Protein AF-A0A1Q7KIW8-F1 (afdb_monomer)

Solvent-accessible surface area (backbone atoms only — not comparable to full-atom values): 6322 Å² total; per-residue (Å²): 139,83,83,81,79,79,77,75,76,75,77,83,70,82,46,74,65,55,51,50,54,49,49,54,61,68,65,44,68,89,82,62,85,68,54,78,78,30,57,44,77,70,86,73,93,43,70,44,83,41,92,24,38,18,58,51,26,31,53,76,40,74,44,52,69,70,57,32,55,75,63,59,43,50,70,25,84,86,46,82,64,66,50,69,72,48,24,52,52,48,42,53,49,53,56,56,71,69,51,87,127

Foldseek 3Di:
DDDDDPPPPPPPDQDPVNVVVVVVVVPPDVPQLDADFDWDDPPPPDIDTDQFAEPVLCVLLVHDPVNCVVSVGRYDPPDDDHDVVSSVSSNVSVVVVPDDD

Radius of gyration: 22.15 Å; Cα contacts (8 Å, |Δi|>4): 98; chains: 1; bounding box: 38×64×47 Å

Nearest PDB structures (foldseek):
  8i9z-assembly1_LL  TM=5.610E-01  e=1.244E-04  Thermochaetoides thermophila DSM 1495
  7nfx-assembly1_L  TM=4.721E-01  e=8.933E-05  Oryctolagus cuniculus
  8b2l-assembly1_D3  TM=4.681E-01  e=3.838E-04  Nicotiana tabacum
  6m62-assembly1_L  TM=5.537E-01  e=2.801E-03  Saccharomyces cerevisiae S288C
  8tpu-assembly1_AL  TM=4.721E-01  e=2.011E-03  Plasmodium falciparum 3D7

Structure (mmCIF, N/CA/C/O backbone):
data_AF-A0A1Q7KIW8-F1
#
_entry.id   AF-A0A1Q7KIW8-F1
#
loop_
_atom_site.group_PDB
_atom_site.id
_atom_site.type_symbol
_atom_site.label_atom_id
_atom_site.label_alt_id
_atom_site.label_comp_id
_atom_site.label_asym_id
_atom_site.label_entity_id
_atom_site.label_seq_id
_atom_site.pdbx_PDB_ins_code
_atom_site.Cartn_x
_atom_site.Cartn_y
_atom_site.Cartn_z
_atom_site.occupancy
_atom_site.B_iso_or_equiv
_atom_site.auth_seq_id
_atom_site.auth_comp_id
_atom_site.auth_asym_id
_atom_site.auth_atom_id
_atom_site.pdbx_PDB_model_num
ATOM 1 N N . MET A 1 1 ? 24.608 54.690 14.637 1.00 37.88 1 MET A N 1
ATOM 2 C CA . MET A 1 1 ? 24.814 53.766 15.773 1.00 37.88 1 MET A CA 1
ATOM 3 C C . MET A 1 1 ? 23.701 52.726 15.744 1.00 37.88 1 MET A C 1
ATOM 5 O O . MET A 1 1 ? 22.552 53.089 15.951 1.00 37.88 1 MET A O 1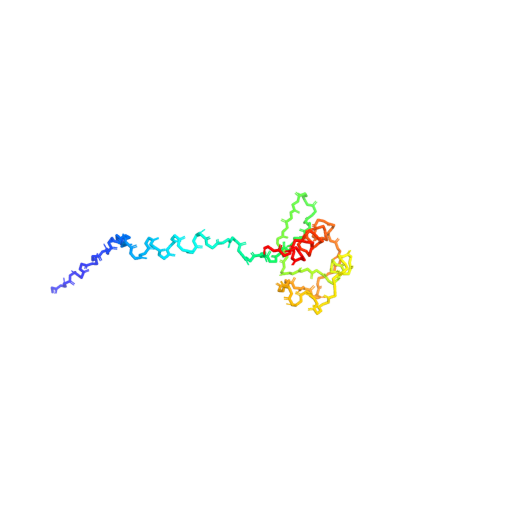
ATOM 9 N N . GLY A 1 2 ? 24.009 51.485 15.355 1.00 38.66 2 GLY A N 1
ATOM 10 C CA . GLY A 1 2 ? 23.022 50.414 15.178 1.00 38.66 2 GLY A CA 1
ATOM 11 C C . GLY A 1 2 ? 22.845 49.603 16.459 1.00 38.66 2 GLY A C 1
ATOM 12 O O . GLY A 1 2 ? 23.809 49.038 16.967 1.00 38.66 2 GLY A O 1
ATOM 13 N N . ALA A 1 3 ? 21.622 49.552 16.985 1.00 46.56 3 ALA A N 1
ATOM 14 C CA . ALA A 1 3 ? 21.286 48.710 18.124 1.00 46.56 3 ALA A CA 1
ATOM 15 C C . ALA A 1 3 ? 21.210 47.244 17.670 1.00 46.56 3 ALA A C 1
ATOM 17 O O . ALA A 1 3 ? 20.296 46.840 16.951 1.00 46.56 3 ALA A O 1
ATOM 18 N N . VAL A 1 4 ? 22.189 46.443 18.086 1.00 52.62 4 VAL A N 1
ATOM 19 C CA . VAL A 1 4 ? 22.187 44.986 17.928 1.00 52.62 4 VAL A CA 1
ATOM 20 C C . VAL A 1 4 ? 21.059 44.404 18.781 1.00 52.62 4 VAL A C 1
ATOM 22 O O . VAL A 1 4 ? 21.113 44.395 20.011 1.00 52.62 4 VAL A O 1
ATOM 25 N N . LYS A 1 5 ? 20.002 43.935 18.114 1.00 53.00 5 LYS A N 1
ATOM 26 C CA . LYS A 1 5 ? 18.864 43.254 18.733 1.00 53.00 5 LYS A CA 1
ATOM 27 C C . LYS A 1 5 ? 19.352 41.901 19.262 1.00 53.00 5 LYS A C 1
ATOM 29 O O . LYS A 1 5 ? 19.581 40.974 18.492 1.00 53.00 5 LYS A O 1
ATOM 34 N N . SER A 1 6 ? 19.550 41.806 20.576 1.00 50.03 6 SER A N 1
ATOM 35 C CA . SER A 1 6 ? 19.895 40.557 21.260 1.00 50.03 6 SER A CA 1
ATOM 36 C C . SER A 1 6 ? 18.771 39.538 21.053 1.00 50.03 6 SER A C 1
ATOM 38 O O . SER A 1 6 ? 17.702 39.635 21.658 1.00 50.03 6 SER A O 1
ATOM 40 N N . ILE A 1 7 ? 18.994 38.564 20.168 1.00 55.44 7 ILE A N 1
ATOM 41 C CA . ILE A 1 7 ? 18.144 37.381 20.042 1.00 55.44 7 ILE A CA 1
ATOM 42 C C . ILE A 1 7 ? 18.437 36.526 21.273 1.00 55.44 7 ILE A C 1
ATOM 44 O O . ILE A 1 7 ? 19.337 35.686 21.272 1.00 55.44 7 ILE A O 1
ATOM 48 N N . ARG A 1 8 ? 17.694 36.751 22.360 1.00 53.62 8 ARG A N 1
ATOM 49 C CA . ARG A 1 8 ? 17.642 35.779 23.451 1.00 53.62 8 ARG A CA 1
ATOM 50 C C . ARG A 1 8 ? 16.967 34.532 22.897 1.00 53.62 8 ARG A C 1
ATOM 52 O O . ARG A 1 8 ? 15.745 34.463 22.800 1.00 53.62 8 ARG A O 1
ATOM 59 N N . LYS A 1 9 ? 17.793 33.571 22.489 1.00 54.28 9 LYS A N 1
ATOM 60 C CA . LYS A 1 9 ? 17.422 32.183 22.223 1.00 54.28 9 LYS A CA 1
ATOM 61 C C . LYS A 1 9 ? 16.733 31.688 23.496 1.00 54.28 9 LYS A C 1
ATOM 63 O O . LYS A 1 9 ? 17.404 31.399 24.483 1.00 54.28 9 LYS A O 1
ATOM 68 N N . SER A 1 10 ? 15.402 31.735 23.530 1.00 57.12 10 SER A N 1
ATOM 69 C CA . SER A 1 10 ? 14.646 31.215 24.665 1.00 57.12 10 SER A CA 1
ATOM 70 C C . SER A 1 10 ? 14.969 29.726 24.758 1.00 57.12 10 SER A C 1
ATOM 72 O O . SER A 1 10 ? 14.650 28.944 23.867 1.00 57.12 10 SER A O 1
ATOM 74 N N . MET A 1 11 ? 15.727 29.349 25.786 1.00 54.78 11 MET A N 1
ATOM 75 C CA . MET A 1 11 ? 15.863 27.953 26.165 1.00 54.78 11 MET A CA 1
ATOM 76 C C . MET A 1 11 ? 14.466 27.509 26.583 1.00 54.78 11 MET A C 1
ATOM 78 O O . MET A 1 11 ? 13.970 27.932 27.626 1.00 54.78 11 MET A O 1
ATOM 82 N N . THR A 1 12 ? 13.801 26.733 25.733 1.00 63.12 12 THR A N 1
ATOM 83 C CA . THR A 1 12 ? 12.513 26.107 26.022 1.00 63.12 12 THR A CA 1
ATOM 84 C C . THR A 1 12 ? 12.719 25.080 27.129 1.00 63.12 12 THR A C 1
ATOM 86 O O . THR A 1 12 ? 12.984 23.904 26.889 1.00 63.12 12 THR A O 1
ATOM 89 N N . PHE A 1 13 ? 12.662 25.542 28.376 1.00 63.91 13 PHE A N 1
ATOM 90 C CA . PHE A 1 13 ? 12.545 24.661 29.524 1.00 63.91 13 PHE A CA 1
ATOM 91 C C . PHE A 1 13 ? 11.153 24.037 29.478 1.00 63.91 13 PHE A C 1
ATOM 93 O O . PHE A 1 13 ? 10.152 24.743 29.542 1.00 63.91 13 PHE A O 1
ATOM 100 N N . TRP A 1 14 ? 11.107 22.715 29.335 1.00 70.62 14 TRP A N 1
ATOM 101 C CA . TRP A 1 14 ? 9.874 21.938 29.369 1.00 70.62 14 TRP A CA 1
ATOM 102 C C . TRP A 1 14 ? 9.112 22.230 30.661 1.00 70.62 14 TRP A C 1
ATOM 104 O O . TRP A 1 14 ? 9.574 21.895 31.756 1.00 70.62 14 TRP A O 1
ATOM 114 N N . HIS A 1 15 ? 7.942 22.853 30.553 1.00 80.44 15 HIS A N 1
ATOM 115 C CA . HIS A 1 15 ? 7.088 23.081 31.705 1.00 80.44 15 HIS A CA 1
ATOM 116 C C . HIS A 1 15 ? 6.368 21.785 32.090 1.00 80.44 15 HIS A C 1
ATOM 118 O O . HIS A 1 15 ? 6.170 20.877 31.285 1.00 80.44 15 HIS A O 1
ATOM 124 N N . LYS A 1 16 ? 5.914 21.694 33.346 1.00 74.50 16 LYS A N 1
ATOM 125 C CA . LYS A 1 16 ? 5.158 20.533 33.854 1.00 74.50 16 LYS A CA 1
ATOM 126 C C . LYS A 1 16 ? 3.938 20.191 32.982 1.00 74.50 16 LYS A C 1
ATOM 128 O O . LYS A 1 16 ? 3.606 19.021 32.831 1.00 74.50 16 LYS A O 1
ATOM 133 N N . ARG A 1 17 ? 3.292 21.205 32.393 1.00 74.56 17 ARG A N 1
ATOM 134 C CA . ARG A 1 17 ? 2.172 21.032 31.452 1.00 74.56 17 ARG A CA 1
ATOM 135 C C . ARG A 1 17 ? 2.612 20.380 30.139 1.00 74.56 17 ARG A C 1
ATOM 137 O O . ARG A 1 17 ? 1.913 19.492 29.666 1.00 74.56 17 ARG A O 1
ATOM 144 N N . ASP A 1 18 ? 3.784 20.743 29.623 1.00 78.38 18 ASP A N 1
ATOM 145 C CA . ASP A 1 18 ? 4.357 20.145 28.412 1.00 78.38 18 ASP A CA 1
ATOM 146 C C . ASP A 1 18 ? 4.707 18.671 28.649 1.00 78.38 18 ASP A C 1
ATOM 148 O O . ASP A 1 18 ? 4.426 17.818 27.812 1.00 78.38 18 ASP A O 1
ATOM 152 N N . TRP A 1 19 ? 5.241 18.352 29.834 1.00 74.62 19 TRP A N 1
ATOM 153 C CA . TRP A 1 19 ? 5.484 16.973 30.264 1.00 74.62 19 TRP A CA 1
ATOM 154 C C . TRP A 1 19 ? 4.199 16.157 30.383 1.00 74.62 19 TRP A C 1
ATOM 156 O O . TRP A 1 19 ? 4.159 15.021 29.920 1.00 74.62 19 TRP A O 1
ATOM 166 N N . GLN A 1 20 ? 3.147 16.727 30.973 1.00 77.00 20 GLN A N 1
ATOM 167 C CA . GLN A 1 20 ? 1.852 16.061 31.110 1.00 77.00 20 GLN A CA 1
ATOM 168 C C . GLN A 1 20 ? 1.231 15.774 29.735 1.00 77.00 20 GLN A C 1
ATOM 170 O O . GLN A 1 20 ? 0.823 14.648 29.467 1.00 77.00 20 GLN A O 1
ATOM 175 N N . GLN A 1 21 ? 1.247 16.763 28.838 1.00 74.88 21 GLN A N 1
ATOM 176 C CA . GLN A 1 21 ? 0.728 16.639 27.478 1.00 74.88 21 GLN A CA 1
ATOM 177 C C . GLN A 1 21 ? 1.538 15.634 26.649 1.00 74.88 21 GLN A C 1
ATOM 179 O O . GLN A 1 21 ? 0.960 14.798 25.955 1.00 74.88 21 GLN A O 1
ATOM 184 N N . TYR A 1 22 ? 2.870 15.662 26.743 1.00 74.44 22 TYR A N 1
ATOM 185 C CA . TYR A 1 22 ? 3.727 14.664 26.107 1.00 74.44 22 TYR A CA 1
ATOM 186 C C . TYR A 1 22 ? 3.441 13.260 26.642 1.00 74.44 22 TYR A C 1
ATOM 188 O O . TYR A 1 22 ? 3.294 12.326 25.859 1.00 74.44 22 TYR A O 1
ATOM 196 N N . TYR A 1 23 ? 3.321 13.108 27.962 1.00 71.44 23 TYR A N 1
ATOM 197 C CA . TYR A 1 23 ? 3.076 11.818 28.598 1.00 71.44 23 TYR A CA 1
ATOM 198 C C . TYR A 1 23 ? 1.700 11.258 28.230 1.00 71.44 23 TYR A C 1
ATOM 200 O O . TYR A 1 23 ? 1.583 10.065 27.981 1.00 71.44 23 TYR A O 1
ATOM 208 N N . GLU A 1 24 ? 0.675 12.101 28.108 1.00 75.06 24 GLU A N 1
ATOM 209 C CA . GLU A 1 24 ? -0.637 11.706 27.586 1.00 75.06 24 GLU A CA 1
ATOM 210 C C . GLU A 1 24 ? -0.572 11.289 26.113 1.00 75.06 24 GLU A C 1
ATOM 212 O O . GLU A 1 24 ? -1.153 10.272 25.748 1.00 75.06 24 GLU A O 1
ATOM 217 N N . ILE A 1 25 ? 0.164 12.019 25.267 1.00 66.56 25 ILE A N 1
ATOM 218 C CA . ILE A 1 25 ? 0.368 11.658 23.854 1.00 66.56 25 ILE A CA 1
ATOM 219 C C . ILE A 1 25 ? 1.146 10.342 23.725 1.00 66.56 25 ILE A C 1
ATOM 221 O O . ILE A 1 25 ? 0.777 9.503 22.910 1.00 66.56 25 ILE A O 1
ATOM 225 N N . ALA A 1 26 ? 2.189 10.146 24.531 1.00 63.06 26 ALA A N 1
ATOM 226 C CA . ALA A 1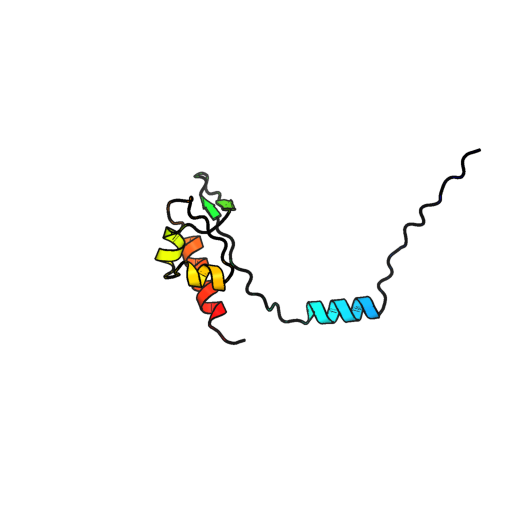 26 ? 3.028 8.951 24.528 1.00 63.06 26 ALA A CA 1
ATOM 227 C C . ALA A 1 26 ? 2.335 7.733 25.163 1.00 63.06 26 ALA A C 1
ATOM 229 O O . ALA A 1 26 ? 2.638 6.600 24.796 1.00 63.06 26 ALA A O 1
ATOM 230 N N . ARG A 1 27 ? 1.410 7.958 26.109 1.00 59.69 27 ARG A N 1
ATOM 231 C CA . ARG A 1 27 ? 0.579 6.915 26.729 1.00 59.69 27 ARG A CA 1
ATOM 232 C C . ARG A 1 27 ? -0.633 6.521 25.911 1.00 59.69 27 ARG A C 1
ATOM 234 O O . ARG A 1 27 ? -1.213 5.476 26.207 1.00 59.69 27 ARG A O 1
ATOM 241 N N . ARG A 1 28 ? -1.047 7.323 24.921 1.00 57.00 28 ARG A N 1
ATOM 242 C CA . ARG A 1 28 ? -2.008 6.825 23.934 1.00 57.00 28 ARG A CA 1
ATOM 243 C C . ARG A 1 28 ? -1.414 5.520 23.406 1.00 57.00 28 ARG A C 1
ATOM 245 O O . ARG A 1 28 ? -0.239 5.526 23.026 1.00 57.00 28 ARG A O 1
ATOM 252 N N . PRO A 1 29 ? -2.173 4.408 23.387 1.00 52.94 29 PRO A N 1
ATOM 253 C CA . PRO A 1 29 ? -1.703 3.237 22.667 1.00 52.94 29 PRO A CA 1
ATOM 254 C C . PRO A 1 29 ? -1.338 3.730 21.264 1.00 52.94 29 PRO A C 1
ATOM 256 O O . PRO A 1 29 ? -1.927 4.708 20.793 1.00 52.94 29 PRO A O 1
ATOM 259 N N . TRP A 1 30 ? -0.337 3.145 20.615 1.00 50.28 30 TRP A N 1
ATOM 260 C CA . TRP A 1 30 ? -0.031 3.472 19.223 1.00 50.28 30 TRP A CA 1
ATOM 261 C C . TRP A 1 30 ? -1.263 3.103 18.364 1.00 50.28 30 TRP A C 1
ATOM 263 O O . TRP A 1 30 ? -1.342 2.030 17.786 1.00 50.28 30 TRP A O 1
ATOM 273 N N . GLN A 1 31 ? -2.282 3.972 18.357 1.00 55.53 31 GLN A N 1
ATOM 274 C CA . GLN A 1 31 ? -3.688 3.675 18.039 1.00 55.53 31 GLN A CA 1
ATOM 275 C C . GLN A 1 31 ? -4.031 3.952 16.584 1.00 55.53 31 GLN A C 1
ATOM 277 O O . GLN A 1 31 ? -5.192 4.022 16.195 1.00 55.53 31 GLN A O 1
ATOM 282 N N . ARG A 1 32 ? -3.024 4.122 15.742 1.00 57.62 32 ARG A N 1
ATOM 283 C CA . ARG A 1 32 ? -3.243 4.144 14.308 1.00 57.62 32 ARG A CA 1
ATOM 284 C C . ARG A 1 32 ? -2.303 3.116 13.748 1.00 57.62 32 ARG A C 1
ATOM 286 O O . ARG A 1 32 ? -1.114 3.400 13.620 1.00 57.62 32 ARG A O 1
ATOM 293 N N . LEU A 1 33 ? -2.850 1.935 13.457 1.00 65.69 33 LEU A N 1
ATOM 294 C CA . LEU A 1 33 ? -2.312 1.050 12.435 1.00 65.69 33 LEU A CA 1
ATOM 295 C C . LEU A 1 33 ? -2.092 1.942 11.215 1.00 65.69 33 LEU A C 1
ATOM 297 O O . LEU A 1 33 ? -3.030 2.279 10.496 1.00 65.69 33 LEU A O 1
ATOM 301 N N . ARG A 1 34 ? -0.877 2.478 11.079 1.00 75.44 34 ARG A N 1
ATOM 302 C CA . ARG A 1 34 ? -0.567 3.330 9.945 1.00 75.44 34 ARG A CA 1
ATOM 303 C C . ARG A 1 34 ? -0.605 2.412 8.733 1.00 75.44 34 ARG A C 1
ATOM 305 O O . ARG A 1 34 ? 0.005 1.343 8.799 1.00 75.44 34 ARG A O 1
ATOM 312 N N . PRO A 1 35 ? -1.312 2.805 7.668 1.00 83.31 35 PRO A N 1
ATOM 313 C CA . PRO A 1 35 ? -1.375 1.993 6.471 1.00 83.31 35 PRO A CA 1
ATOM 314 C C . PRO A 1 35 ? 0.055 1.716 5.986 1.00 83.31 35 PRO A C 1
ATOM 316 O O . PRO A 1 35 ? 0.886 2.640 5.993 1.00 83.31 35 PRO A O 1
ATOM 319 N N . PRO A 1 36 ? 0.377 0.465 5.611 1.00 88.56 36 PRO A N 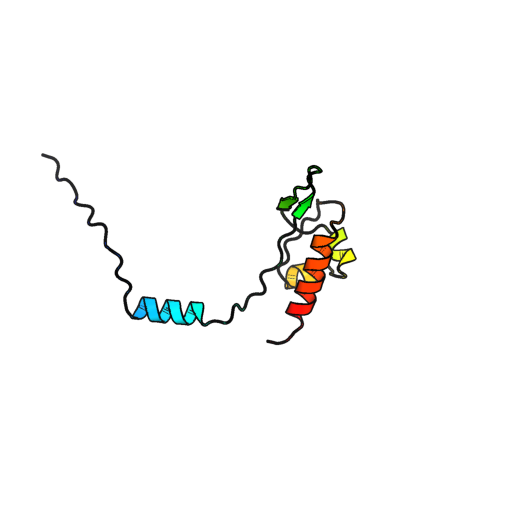1
ATOM 320 C CA . PRO A 1 36 ? 1.680 0.139 5.060 1.00 88.56 36 PRO A CA 1
ATOM 321 C C . PRO A 1 36 ? 1.951 0.988 3.814 1.00 88.56 36 PRO A C 1
ATOM 323 O O . PRO A 1 36 ? 1.035 1.414 3.109 1.00 88.56 36 PRO A O 1
ATOM 326 N N . ARG A 1 37 ? 3.229 1.268 3.554 1.00 91.25 37 ARG A N 1
ATOM 327 C CA . ARG A 1 37 ? 3.671 1.987 2.356 1.00 91.25 37 ARG A CA 1
ATOM 328 C C . ARG A 1 37 ? 4.358 0.988 1.421 1.00 91.25 37 ARG A C 1
ATOM 330 O O . ARG A 1 37 ? 5.300 0.336 1.868 1.00 91.25 37 ARG A O 1
ATOM 337 N N . PRO A 1 38 ? 3.902 0.847 0.168 1.00 94.06 38 PRO A N 1
ATOM 338 C CA . PRO A 1 38 ? 4.445 -0.146 -0.746 1.00 94.06 38 PRO A CA 1
ATOM 339 C C . PRO A 1 38 ? 5.820 0.239 -1.270 1.00 94.06 38 PRO A C 1
ATOM 341 O O . PRO A 1 38 ? 6.211 1.408 -1.289 1.00 94.06 38 PRO A O 1
ATOM 344 N N . VAL A 1 39 ? 6.527 -0.772 -1.760 1.00 93.94 39 VAL A N 1
ATOM 345 C CA . VAL A 1 39 ? 7.815 -0.627 -2.440 1.00 93.94 39 VAL A CA 1
ATOM 346 C C . VAL A 1 39 ? 7.831 -1.384 -3.767 1.00 93.94 39 VAL A C 1
ATOM 348 O O . VAL A 1 39 ? 7.036 -2.297 -3.971 1.00 93.94 39 VAL A O 1
ATOM 351 N N . TYR A 1 40 ? 8.747 -1.050 -4.671 1.00 88.88 40 TYR A N 1
ATOM 352 C CA . TYR A 1 40 ? 8.987 -1.822 -5.893 1.00 88.88 40 TYR A CA 1
ATOM 353 C C . TYR A 1 40 ? 10.464 -2.209 -6.026 1.00 88.88 40 TYR A C 1
ATOM 355 O O . TYR A 1 40 ? 11.338 -1.451 -5.592 1.00 88.88 40 TYR A O 1
ATOM 363 N N . PRO A 1 41 ? 10.768 -3.387 -6.600 1.00 86.94 41 PRO A N 1
ATOM 364 C CA . PRO A 1 41 ? 12.141 -3.805 -6.840 1.00 86.94 41 PRO A CA 1
ATOM 365 C C . PRO A 1 41 ? 12.765 -2.997 -7.985 1.00 86.94 41 PRO A C 1
ATOM 367 O O . PRO A 1 41 ? 12.119 -2.736 -8.996 1.00 86.94 41 PRO A O 1
ATOM 370 N N . THR A 1 42 ? 14.045 -2.646 -7.857 1.00 84.88 42 THR A N 1
ATOM 371 C CA . THR A 1 42 ? 14.802 -1.904 -8.887 1.00 84.88 42 THR A CA 1
ATOM 372 C C . THR A 1 42 ? 15.831 -2.764 -9.632 1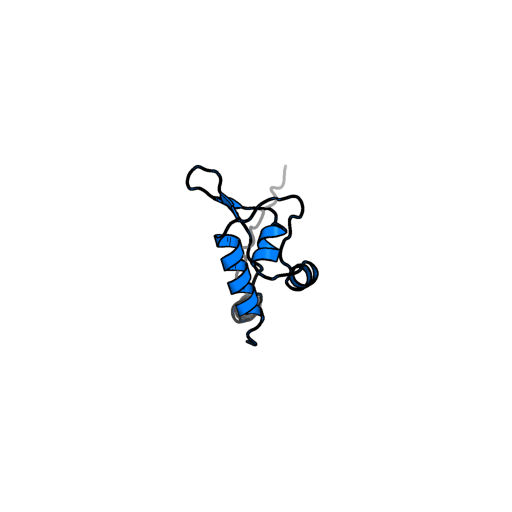.00 84.88 42 THR A C 1
ATOM 374 O O . THR A 1 42 ? 16.743 -2.242 -10.265 1.00 84.88 42 THR A O 1
ATOM 377 N N . GLY A 1 43 ? 15.726 -4.095 -9.539 1.00 76.69 43 GLY A N 1
ATOM 378 C CA . GLY A 1 43 ? 16.588 -5.054 -10.252 1.00 76.69 43 GLY A CA 1
ATOM 379 C C . GLY A 1 43 ? 17.980 -5.290 -9.644 1.00 76.69 43 GLY A C 1
ATOM 380 O O . GLY A 1 43 ? 18.619 -6.282 -9.972 1.00 76.69 43 GLY A O 1
ATOM 381 N N . LEU A 1 44 ? 18.438 -4.449 -8.709 1.00 79.19 44 LEU A N 1
ATOM 382 C CA . LEU A 1 44 ? 19.766 -4.542 -8.068 1.00 79.19 44 LEU A CA 1
ATOM 383 C C . LEU A 1 44 ? 19.708 -5.046 -6.616 1.00 79.19 44 LEU A C 1
ATOM 385 O O . LEU A 1 44 ? 20.432 -4.543 -5.757 1.00 79.19 44 LEU A O 1
ATOM 389 N N . ASN A 1 45 ? 18.802 -5.984 -6.318 1.00 79.50 45 ASN A N 1
ATOM 390 C CA . ASN A 1 45 ? 18.477 -6.413 -4.945 1.00 79.50 45 ASN A CA 1
ATOM 391 C C . ASN A 1 45 ? 18.177 -5.224 -4.004 1.00 79.50 45 ASN A C 1
ATOM 393 O O . ASN A 1 45 ? 18.543 -5.193 -2.830 1.00 79.50 45 ASN A O 1
ATOM 397 N N . ARG A 1 46 ? 17.559 -4.188 -4.571 1.00 84.38 46 ARG A N 1
ATOM 398 C CA . ARG A 1 46 ? 17.165 -2.954 -3.898 1.00 84.38 46 ARG A CA 1
ATOM 399 C C . ARG A 1 46 ? 15.682 -2.735 -4.135 1.00 84.38 46 ARG A C 1
ATOM 401 O O . ARG A 1 46 ? 15.132 -3.166 -5.150 1.00 84.38 46 ARG A O 1
ATOM 408 N N . VAL A 1 47 ? 15.063 -2.036 -3.196 1.00 91.06 47 VAL A N 1
ATOM 409 C CA . VAL A 1 47 ? 13.666 -1.621 -3.276 1.00 91.06 47 VAL A CA 1
ATOM 410 C C . VAL A 1 47 ? 13.577 -0.107 -3.157 1.00 91.06 47 VAL A C 1
ATOM 412 O O . VAL A 1 47 ? 14.393 0.513 -2.473 1.00 91.06 47 VAL A O 1
ATOM 415 N N . GLN A 1 48 ? 12.599 0.487 -3.831 1.00 88.50 48 GLN A N 1
ATOM 416 C CA . GLN A 1 48 ? 12.290 1.909 -3.725 1.00 88.50 48 GLN A CA 1
ATOM 417 C C . GLN A 1 48 ? 10.853 2.122 -3.249 1.00 88.50 48 GLN A C 1
ATOM 419 O O . GLN A 1 48 ? 9.987 1.310 -3.579 1.00 88.50 48 GLN A O 1
ATOM 424 N N . PRO A 1 49 ? 10.582 3.193 -2.481 1.00 92.56 49 PRO A N 1
ATOM 425 C CA . PRO A 1 49 ? 9.223 3.545 -2.092 1.00 92.56 49 PRO A CA 1
ATOM 426 C C . PRO A 1 49 ? 8.343 3.789 -3.318 1.00 92.56 49 PRO A C 1
ATOM 428 O O . PRO A 1 49 ? 8.735 4.510 -4.235 1.00 92.56 49 PRO A O 1
ATOM 431 N N . ALA A 1 50 ? 7.145 3.214 -3.310 1.00 92.50 50 ALA A N 1
ATOM 432 C CA . ALA A 1 50 ? 6.099 3.520 -4.274 1.00 92.50 50 ALA A CA 1
ATOM 433 C C . ALA A 1 50 ? 5.166 4.614 -3.730 1.00 92.50 50 ALA A C 1
ATOM 435 O O . ALA A 1 50 ? 5.029 4.789 -2.516 1.00 92.50 50 ALA A O 1
ATOM 436 N N . ALA A 1 51 ? 4.491 5.328 -4.636 1.00 92.50 51 ALA A N 1
ATOM 437 C CA . ALA A 1 51 ? 3.460 6.296 -4.266 1.00 92.50 51 ALA A CA 1
ATOM 438 C C . ALA A 1 51 ? 2.253 5.613 -3.593 1.00 92.50 51 ALA A C 1
ATOM 440 O O . ALA A 1 51 ? 1.738 6.116 -2.591 1.00 92.50 51 ALA A O 1
ATOM 441 N N . GLY A 1 52 ? 1.865 4.438 -4.101 1.00 95.00 52 GLY A N 1
ATOM 442 C CA . GLY A 1 52 ? 0.759 3.625 -3.605 1.00 95.00 52 GLY A CA 1
ATOM 443 C C . GLY A 1 52 ? 0.801 2.175 -4.097 1.00 95.00 52 GLY A C 1
ATOM 444 O O . GLY A 1 52 ? 1.707 1.768 -4.839 1.00 95.00 52 GLY A O 1
ATOM 445 N N . PHE A 1 53 ? -0.146 1.380 -3.599 1.00 96.50 53 PHE A N 1
ATOM 446 C CA . PHE A 1 53 ? -0.326 -0.022 -3.962 1.00 96.50 53 PHE A CA 1
ATOM 447 C C . PHE A 1 53 ? -0.935 -0.085 -5.354 1.00 96.50 53 PHE A C 1
ATOM 449 O O . PHE A 1 53 ? -1.817 0.716 -5.672 1.00 96.50 53 PHE A O 1
ATOM 456 N N . SER A 1 54 ? -0.466 -1.018 -6.176 1.00 96.06 54 SER A N 1
ATOM 457 C CA . SER A 1 54 ? -1.103 -1.262 -7.469 1.00 96.06 54 SER A CA 1
ATOM 458 C C . SER A 1 54 ? -2.464 -1.931 -7.280 1.00 96.06 54 SER A C 1
ATOM 460 O O . SER A 1 54 ? -2.730 -2.566 -6.256 1.00 96.06 54 SER A O 1
ATOM 462 N N . LEU A 1 55 ? -3.321 -1.850 -8.298 1.00 95.88 55 LEU A N 1
ATOM 463 C CA . LEU A 1 55 ? -4.608 -2.554 -8.278 1.00 95.88 55 LEU A CA 1
ATOM 464 C C . LEU A 1 55 ? -4.427 -4.075 -8.190 1.00 95.88 55 LEU A C 1
ATOM 466 O O . LEU A 1 55 ? -5.188 -4.732 -7.490 1.00 95.88 55 LEU A O 1
ATOM 470 N N . SER A 1 56 ? -3.386 -4.619 -8.827 1.00 95.88 56 SER A N 1
ATOM 471 C CA . SER A 1 56 ? -3.045 -6.042 -8.724 1.00 95.88 56 SER A CA 1
ATOM 472 C C . SER A 1 56 ? -2.646 -6.445 -7.302 1.00 95.88 56 SER A C 1
ATOM 474 O O . SER A 1 56 ? -3.050 -7.502 -6.842 1.00 95.88 56 SER A O 1
ATOM 476 N N . GLU A 1 57 ? -1.900 -5.604 -6.572 1.00 97.12 57 GLU A N 1
ATOM 477 C CA . GLU A 1 57 ? -1.525 -5.890 -5.176 1.00 97.12 57 GLU A CA 1
ATOM 478 C C . GLU A 1 57 ? -2.745 -5.912 -4.246 1.00 97.12 57 GLU A C 1
ATOM 480 O O . GLU A 1 57 ? -2.792 -6.717 -3.316 1.00 97.12 57 GLU A O 1
ATOM 485 N N . LEU A 1 58 ? -3.720 -5.031 -4.491 1.00 96.19 58 LEU A N 1
ATOM 486 C CA . LEU A 1 58 ? -4.979 -5.006 -3.748 1.00 96.19 58 LEU A CA 1
ATOM 487 C C . LEU A 1 58 ? -5.826 -6.249 -4.047 1.00 96.19 58 LEU A C 1
ATOM 489 O O . LEU A 1 58 ? -6.283 -6.901 -3.109 1.00 96.19 58 LEU A O 1
ATOM 493 N N . ASP A 1 59 ? -5.968 -6.609 -5.324 1.00 95.75 59 ASP A N 1
ATOM 494 C CA . ASP A 1 59 ? -6.707 -7.798 -5.761 1.00 95.75 59 ASP A CA 1
ATOM 495 C C . ASP A 1 59 ? -6.090 -9.086 -5.190 1.00 95.75 59 ASP A C 1
ATOM 497 O O . ASP A 1 59 ? -6.775 -9.869 -4.528 1.00 95.75 59 ASP A O 1
ATOM 501 N N . ASP A 1 60 ? -4.764 -9.237 -5.285 1.00 96.38 60 ASP A N 1
ATOM 502 C CA . ASP A 1 60 ? -4.025 -10.363 -4.697 1.00 96.38 60 ASP A CA 1
ATOM 503 C C . ASP A 1 60 ? -4.164 -10.420 -3.163 1.00 96.38 60 ASP A C 1
ATOM 505 O O . ASP A 1 60 ? -4.113 -11.494 -2.547 1.00 96.38 60 ASP A O 1
ATOM 509 N N . ALA A 1 61 ? -4.331 -9.268 -2.506 1.00 95.00 61 ALA A N 1
ATOM 510 C CA . ALA A 1 61 ? -4.583 -9.180 -1.070 1.00 95.00 61 ALA A CA 1
ATOM 511 C C . ALA A 1 61 ? -6.060 -9.411 -0.696 1.00 95.00 61 ALA A C 1
ATOM 513 O O . ALA A 1 61 ? -6.366 -9.505 0.496 1.00 95.00 61 ALA A O 1
ATOM 514 N N . GLY A 1 62 ? -6.961 -9.530 -1.676 1.00 95.44 62 GLY A N 1
ATOM 515 C CA . GLY A 1 62 ? -8.404 -9.638 -1.468 1.00 95.44 62 GLY A CA 1
ATOM 516 C C . GLY A 1 62 ? -9.030 -8.346 -0.935 1.00 95.44 62 GLY A C 1
ATOM 517 O O . GLY A 1 62 ? -9.972 -8.395 -0.143 1.00 95.44 62 GLY A O 1
ATOM 518 N N . ILE A 1 63 ? -8.471 -7.194 -1.308 1.00 94.75 63 ILE A N 1
ATOM 519 C CA . ILE A 1 63 ? -8.900 -5.859 -0.886 1.00 94.75 63 ILE A CA 1
ATOM 520 C C . ILE A 1 63 ? -9.505 -5.149 -2.098 1.00 94.75 63 ILE A C 1
ATOM 522 O O . ILE A 1 63 ? -8.823 -4.928 -3.093 1.00 94.75 63 ILE A O 1
ATOM 526 N N . ASN A 1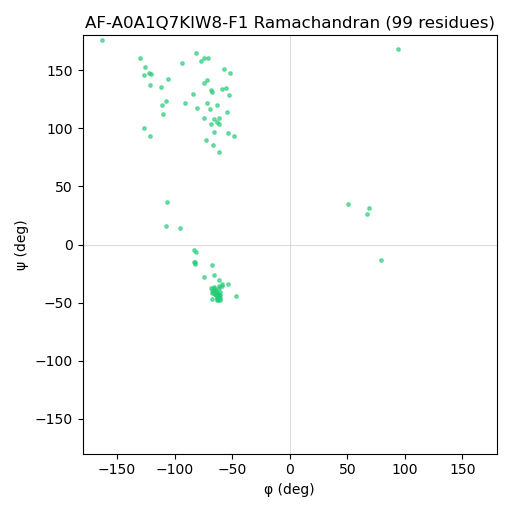 64 ? -10.775 -4.750 -2.019 1.00 94.38 64 ASN A N 1
ATOM 527 C CA . ASN A 1 64 ? -11.363 -3.870 -3.031 1.00 94.38 64 ASN A CA 1
ATOM 528 C C . ASN A 1 64 ? -10.991 -2.400 -2.764 1.00 94.38 64 ASN A C 1
ATOM 530 O O . ASN A 1 64 ? -10.560 -2.027 -1.671 1.00 94.38 64 ASN A O 1
ATOM 534 N N . ILE A 1 65 ? -11.191 -1.549 -3.771 1.00 92.31 65 ILE A N 1
ATOM 535 C CA . ILE A 1 65 ? -10.821 -0.128 -3.712 1.00 92.31 65 ILE A CA 1
ATOM 536 C C . ILE A 1 65 ? -11.566 0.602 -2.583 1.00 92.31 65 ILE A C 1
ATOM 538 O O . ILE A 1 65 ? -10.938 1.362 -1.850 1.00 92.31 65 ILE A O 1
ATOM 542 N N . ASP A 1 66 ? -12.855 0.316 -2.378 1.00 92.69 66 ASP A N 1
ATOM 543 C CA . ASP A 1 66 ? -13.649 0.967 -1.327 1.00 92.69 66 ASP A CA 1
ATOM 544 C C . ASP A 1 66 ? -13.101 0.665 0.079 1.00 92.69 66 ASP A C 1
ATOM 546 O O . ASP A 1 66 ? -12.966 1.559 0.915 1.00 92.69 66 ASP A O 1
ATOM 550 N N . VAL A 1 67 ? -12.719 -0.592 0.347 1.00 91.25 67 VAL A N 1
ATOM 551 C CA . VAL A 1 67 ? -12.089 -0.968 1.623 1.00 91.25 67 VAL A CA 1
ATOM 552 C C . VAL A 1 67 ? -10.702 -0.346 1.738 1.00 91.25 67 VAL A C 1
ATOM 554 O O . VAL A 1 67 ? -10.322 0.085 2.826 1.00 91.25 67 VAL A O 1
ATOM 557 N N . ALA A 1 68 ? -9.942 -0.264 0.643 1.00 92.69 68 ALA A N 1
ATOM 558 C CA . ALA A 1 68 ? -8.642 0.397 0.652 1.00 92.69 68 ALA A CA 1
ATOM 559 C C . ALA A 1 68 ? -8.761 1.881 1.036 1.00 92.69 68 ALA A C 1
ATOM 561 O O . ALA A 1 68 ? -7.995 2.348 1.881 1.00 92.69 68 ALA A O 1
ATOM 562 N N . GLU A 1 69 ? -9.752 2.590 0.495 1.00 90.44 69 GLU A N 1
ATOM 563 C CA . GLU A 1 69 ? -10.058 3.977 0.855 1.00 90.44 69 GLU A CA 1
ATOM 564 C C . GLU A 1 69 ? -10.480 4.100 2.324 1.00 90.44 69 GLU A C 1
ATOM 566 O O . GLU A 1 69 ? -9.918 4.912 3.062 1.00 90.44 69 GLU A O 1
ATOM 571 N N . GLN A 1 70 ? -11.393 3.240 2.789 1.00 90.12 70 GLN A N 1
ATOM 572 C CA . GLN A 1 70 ? -11.850 3.225 4.182 1.00 90.12 70 GLN A 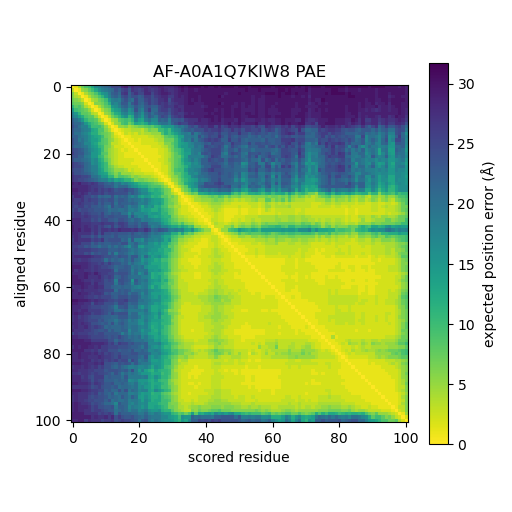CA 1
ATOM 573 C C . GLN A 1 70 ? -10.699 2.986 5.174 1.00 90.12 70 GLN A C 1
ATOM 575 O O . GLN A 1 70 ? -10.680 3.545 6.273 1.00 90.12 70 GLN A O 1
ATOM 580 N N . LEU A 1 71 ? -9.725 2.162 4.784 1.00 88.25 71 LEU A N 1
ATOM 581 C CA . LEU A 1 71 ? -8.518 1.871 5.556 1.00 88.25 71 LEU A CA 1
ATOM 582 C C . LEU A 1 71 ? -7.409 2.926 5.386 1.00 88.25 71 LEU A C 1
ATOM 584 O O . LEU A 1 71 ? -6.375 2.842 6.054 1.00 88.25 71 LEU A O 1
ATOM 588 N N . GLY A 1 72 ? -7.599 3.913 4.508 1.00 91.06 72 GLY A N 1
ATOM 589 C CA . GLY A 1 72 ? -6.615 4.949 4.205 1.00 91.06 72 GLY A CA 1
ATOM 590 C C . GLY A 1 72 ? -5.362 4.424 3.499 1.00 91.06 72 GLY A C 1
ATOM 591 O O . GLY A 1 72 ? -4.286 5.012 3.642 1.00 91.06 72 GLY A O 1
ATOM 592 N N . LEU A 1 73 ? -5.465 3.306 2.776 1.00 92.94 73 LEU A N 1
ATOM 593 C CA . LEU A 1 73 ? -4.356 2.756 2.005 1.00 92.94 73 LEU A CA 1
ATOM 594 C C . LEU A 1 73 ? -4.026 3.685 0.825 1.00 92.94 73 LEU A C 1
ATOM 596 O O . LEU A 1 73 ? -4.925 4.101 0.095 1.00 92.94 73 LEU A O 1
ATOM 600 N N . PRO A 1 74 ? -2.744 4.012 0.593 1.00 94.50 74 PRO A N 1
ATOM 601 C CA . PRO A 1 74 ? -2.356 4.754 -0.595 1.00 94.50 74 PRO A CA 1
ATOM 602 C C . PRO A 1 74 ? -2.463 3.839 -1.815 1.00 94.50 74 PRO A C 1
ATOM 604 O O . PRO A 1 74 ? -1.790 2.813 -1.867 1.00 94.50 74 PRO A O 1
ATOM 607 N N . VAL A 1 75 ? -3.270 4.218 -2.801 1.00 95.81 75 VAL A N 1
ATOM 608 C CA . VAL A 1 75 ? -3.474 3.451 -4.037 1.00 95.81 75 VAL A CA 1
ATOM 609 C C . VAL A 1 75 ? -2.885 4.219 -5.214 1.00 95.81 75 VAL A C 1
ATOM 611 O O . VAL A 1 75 ? -3.071 5.427 -5.330 1.00 95.81 75 VAL A O 1
ATOM 614 N N . ASP A 1 76 ? -2.167 3.512 -6.079 1.00 94.88 76 ASP A N 1
ATOM 615 C CA . ASP A 1 76 ? -1.639 4.026 -7.338 1.00 94.88 76 ASP A CA 1
ATOM 616 C C . ASP A 1 76 ? -2.196 3.182 -8.489 1.00 94.88 76 ASP A C 1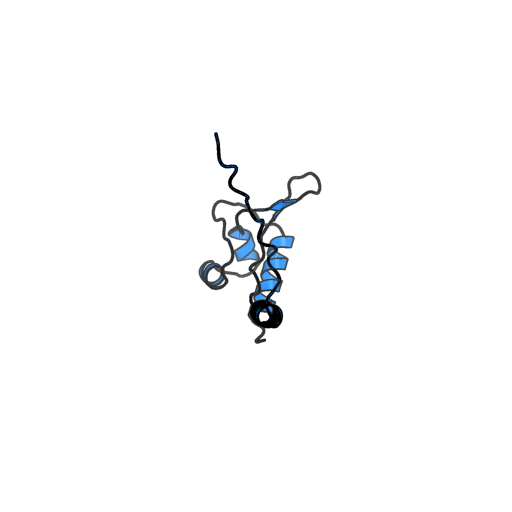
ATOM 618 O O . ASP A 1 76 ? -1.658 2.131 -8.842 1.00 94.88 76 ASP A O 1
ATOM 622 N N . ALA A 1 77 ? -3.305 3.649 -9.067 1.00 91.38 77 ALA A N 1
ATOM 623 C CA . ALA A 1 77 ? -3.987 2.961 -10.161 1.00 91.38 77 ALA A CA 1
ATOM 624 C C . ALA A 1 77 ? -3.173 2.928 -11.468 1.00 91.38 77 ALA A C 1
ATOM 626 O O . ALA A 1 77 ? -3.471 2.121 -12.346 1.00 91.38 77 ALA A O 1
ATOM 627 N N . GLY A 1 78 ? -2.154 3.786 -11.609 1.00 92.69 78 GLY A N 1
ATOM 628 C CA . GLY A 1 78 ? -1.273 3.807 -12.778 1.00 92.69 78 GLY A CA 1
ATOM 629 C C . GLY A 1 78 ? -0.137 2.786 -12.701 1.00 92.69 78 GLY A C 1
ATOM 630 O O . GLY A 1 78 ? 0.508 2.501 -13.711 1.00 92.69 78 GLY A O 1
ATOM 631 N N . ARG A 1 79 ? 0.123 2.223 -11.516 1.00 91.69 79 ARG A N 1
ATOM 632 C CA . ARG A 1 79 ? 1.192 1.249 -11.296 1.00 91.69 79 ARG A CA 1
ATOM 633 C C . ARG A 1 79 ? 0.722 -0.156 -11.663 1.00 91.69 79 ARG A C 1
ATOM 635 O O . ARG A 1 79 ? -0.304 -0.630 -11.185 1.00 91.69 79 ARG A O 1
ATOM 642 N N . ILE A 1 80 ? 1.517 -0.840 -12.482 1.00 89.44 80 ILE A N 1
ATOM 643 C CA . ILE A 1 80 ? 1.209 -2.176 -13.004 1.00 89.44 80 ILE A CA 1
ATOM 644 C C . ILE A 1 80 ? 2.075 -3.227 -12.304 1.00 89.44 80 ILE A C 1
ATOM 646 O O . ILE A 1 80 ? 3.260 -3.003 -12.049 1.00 89.44 80 ILE A O 1
ATOM 650 N N . GLY A 1 81 ? 1.483 -4.393 -12.050 1.00 88.19 81 GLY A N 1
ATOM 651 C CA . GLY A 1 81 ? 2.161 -5.564 -11.500 1.00 88.19 81 GLY A CA 1
ATOM 652 C C . GLY A 1 81 ? 2.060 -5.659 -9.982 1.00 88.19 81 GLY A C 1
ATOM 653 O O . GLY A 1 81 ? 1.636 -4.719 -9.310 1.00 88.19 81 GLY A O 1
ATOM 654 N N . ALA A 1 82 ? 2.446 -6.815 -9.448 1.00 90.62 82 ALA A N 1
ATOM 655 C CA . ALA A 1 82 ? 2.370 -7.112 -8.027 1.00 90.62 82 ALA A CA 1
ATOM 656 C C . ALA A 1 82 ? 3.739 -7.455 -7.449 1.00 90.62 82 ALA A C 1
ATOM 658 O O . ALA A 1 82 ? 4.524 -8.191 -8.052 1.00 90.62 82 ALA A O 1
ATOM 659 N N . TYR A 1 83 ? 4.025 -6.924 -6.260 1.00 92.81 83 TYR A N 1
ATOM 660 C CA . TYR A 1 83 ? 5.195 -7.308 -5.488 1.00 92.81 83 TYR A CA 1
ATOM 661 C C . TYR A 1 83 ? 4.760 -8.096 -4.254 1.00 92.81 83 TYR A C 1
ATOM 663 O O . TYR A 1 83 ? 4.147 -7.548 -3.342 1.00 92.81 83 TYR A O 1
ATOM 671 N N . GLY A 1 84 ? 5.099 -9.387 -4.212 1.00 90.81 84 GLY A N 1
ATOM 672 C CA . GLY A 1 84 ? 4.659 -10.312 -3.158 1.00 90.81 84 GLY A CA 1
ATOM 673 C C . GLY A 1 84 ? 4.799 -9.780 -1.721 1.00 90.81 84 GLY A C 1
ATOM 674 O O . GLY A 1 84 ? 3.840 -9.878 -0.958 1.00 90.81 84 GLY A O 1
ATOM 675 N N . PRO A 1 85 ? 5.924 -9.144 -1.336 1.00 93.31 85 PRO A N 1
ATOM 676 C CA . PRO A 1 85 ? 6.063 -8.543 -0.008 1.00 93.31 85 PRO A CA 1
ATOM 677 C C . PRO A 1 85 ? 5.020 -7.466 0.327 1.00 93.31 85 PRO A C 1
ATOM 679 O O . PRO A 1 85 ? 4.590 -7.378 1.475 1.00 93.31 85 PRO A O 1
ATOM 682 N N . ASN A 1 86 ? 4.577 -6.677 -0.657 1.00 95.06 86 ASN A N 1
ATOM 683 C CA . ASN A 1 86 ? 3.511 -5.693 -0.457 1.00 95.06 86 ASN A CA 1
ATOM 684 C C . ASN A 1 86 ? 2.169 -6.383 -0.189 1.00 95.06 86 ASN A C 1
ATOM 686 O O . ASN A 1 86 ? 1.444 -5.973 0.713 1.00 95.06 86 ASN A O 1
ATOM 690 N N . VAL A 1 87 ? 1.868 -7.456 -0.928 1.00 94.94 87 VAL A N 1
ATOM 691 C CA . VAL A 1 87 ? 0.642 -8.252 -0.750 1.00 94.94 87 VAL A CA 1
ATOM 692 C C . VAL A 1 87 ? 0.595 -8.874 0.647 1.00 94.94 87 VAL A C 1
ATOM 694 O O . VAL A 1 87 ? -0.426 -8.794 1.330 1.00 94.94 87 VAL A O 1
ATOM 697 N N . SER A 1 88 ? 1.708 -9.444 1.118 1.00 92.12 88 SER A N 1
ATOM 698 C CA . SER A 1 88 ? 1.800 -9.982 2.481 1.00 92.12 88 SER A CA 1
ATOM 699 C C . SER A 1 88 ? 1.562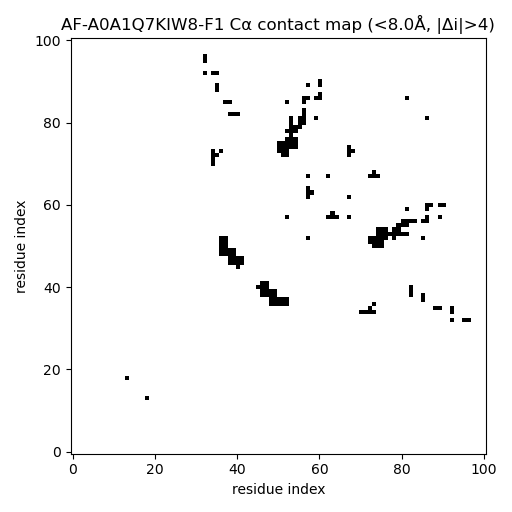 -8.899 3.535 1.00 92.12 88 SER A C 1
ATOM 701 O O . SER A 1 88 ? 0.747 -9.090 4.435 1.00 92.12 88 SER A O 1
ATOM 703 N N . ALA A 1 89 ? 2.187 -7.726 3.377 1.00 91.06 89 ALA A N 1
ATOM 704 C CA . ALA A 1 89 ? 1.996 -6.604 4.294 1.00 91.06 89 ALA A CA 1
ATOM 705 C C . ALA A 1 89 ? 0.538 -6.109 4.332 1.00 91.06 89 ALA A C 1
ATOM 707 O O . ALA A 1 89 ? 0.035 -5.759 5.400 1.00 91.06 89 ALA A O 1
ATOM 708 N N . LEU A 1 90 ? -0.157 -6.104 3.189 1.00 93.50 90 LEU A N 1
ATOM 709 C CA . LEU A 1 90 ? -1.582 -5.777 3.112 1.00 93.50 90 LEU A CA 1
ATOM 710 C C . LEU A 1 90 ? -2.442 -6.781 3.889 1.00 93.50 90 LEU A C 1
ATOM 712 O O . LEU A 1 90 ? -3.305 -6.375 4.668 1.00 93.50 90 LEU A O 1
ATOM 716 N N . ARG A 1 91 ? -2.188 -8.084 3.728 1.00 92.88 91 ARG A N 1
ATOM 717 C CA . ARG A 1 91 ? -2.921 -9.142 4.445 1.00 92.88 91 ARG A CA 1
ATOM 718 C C . ARG A 1 91 ? -2.714 -9.055 5.956 1.00 92.88 91 ARG A C 1
ATOM 720 O O . ARG A 1 91 ? -3.687 -9.142 6.711 1.00 92.88 91 ARG A O 1
ATOM 727 N N . ASP A 1 92 ? -1.479 -8.827 6.393 1.00 90.12 92 ASP A N 1
ATOM 728 C CA . ASP A 1 92 ? -1.149 -8.649 7.809 1.00 90.12 92 ASP A CA 1
ATOM 729 C C . ASP A 1 92 ? -1.834 -7.407 8.382 1.00 90.12 92 ASP A C 1
ATOM 731 O O . ASP A 1 92 ? -2.438 -7.459 9.455 1.00 90.12 92 ASP A O 1
ATOM 735 N N . PHE A 1 93 ? -1.809 -6.300 7.636 1.00 89.06 93 PHE A N 1
ATOM 736 C CA . PHE A 1 93 ? -2.456 -5.055 8.031 1.00 89.06 93 PHE A CA 1
ATOM 737 C C . PHE A 1 93 ? -3.973 -5.210 8.171 1.00 89.06 93 PHE A C 1
ATOM 739 O O . PHE A 1 93 ? -4.534 -4.813 9.190 1.00 89.06 93 PHE A O 1
ATOM 746 N N . VAL A 1 94 ? -4.641 -5.827 7.194 1.00 87.38 94 VAL A N 1
ATOM 747 C CA . VAL A 1 94 ? -6.087 -6.088 7.259 1.00 87.38 94 VAL A CA 1
ATOM 748 C C . VAL A 1 94 ? -6.421 -7.022 8.420 1.00 87.38 94 VAL A C 1
ATOM 750 O O . VAL A 1 94 ? -7.392 -6.792 9.140 1.00 87.38 94 VAL A O 1
ATOM 753 N N . THR A 1 95 ? -5.602 -8.051 8.646 1.00 87.19 95 THR A N 1
ATOM 754 C CA . THR A 1 95 ? -5.768 -8.965 9.783 1.00 87.19 95 THR A CA 1
ATOM 755 C C . THR A 1 95 ? -5.653 -8.221 11.112 1.00 87.19 95 THR A C 1
ATOM 757 O O . THR A 1 95 ? -6.474 -8.433 12.005 1.00 87.19 95 THR A O 1
ATOM 760 N N . ALA A 1 96 ? -4.678 -7.319 11.242 1.00 83.81 96 ALA A N 1
ATOM 761 C CA . ALA A 1 96 ? -4.503 -6.484 12.424 1.00 83.81 96 ALA A CA 1
ATOM 762 C C . ALA A 1 96 ? -5.656 -5.483 12.605 1.00 83.81 96 ALA A C 1
ATOM 764 O O . ALA A 1 96 ? -6.146 -5.327 13.718 1.00 83.81 96 ALA A O 1
ATOM 765 N N . ALA A 1 97 ? -6.133 -4.860 11.523 1.00 79.56 97 ALA A N 1
ATOM 766 C CA . ALA A 1 97 ? -7.234 -3.894 11.545 1.00 79.56 97 ALA A CA 1
ATOM 767 C C . ALA A 1 97 ? -8.579 -4.512 11.956 1.00 79.56 97 ALA A C 1
ATOM 769 O O . ALA A 1 97 ? -9.438 -3.820 12.496 1.00 79.56 97 ALA A O 1
ATOM 770 N N . ARG A 1 98 ? -8.764 -5.817 11.724 1.00 78.44 98 ARG A N 1
ATOM 771 C CA . ARG A 1 98 ? -9.966 -6.562 12.129 1.00 78.44 98 ARG A CA 1
ATOM 772 C C . ARG A 1 98 ? -9.952 -7.010 13.590 1.00 78.44 98 ARG A C 1
ATOM 774 O O . ARG A 1 98 ? -10.999 -7.412 14.091 1.00 78.44 98 ARG A O 1
ATOM 781 N N . ARG A 1 99 ? -8.801 -6.993 14.274 1.00 73.25 99 ARG A N 1
ATOM 782 C CA . ARG A 1 99 ? -8.740 -7.360 15.695 1.00 73.25 99 ARG A CA 1
ATOM 783 C C . ARG A 1 99 ? -9.188 -6.163 16.540 1.00 73.25 99 ARG A C 1
ATOM 785 O O . ARG A 1 99 ? -8.513 -5.136 16.496 1.00 73.25 99 ARG A O 1
ATOM 792 N N . PRO A 1 100 ? -10.287 -6.268 17.310 1.00 56.62 100 PRO A N 1
ATOM 793 C CA . PRO A 1 100 ? -10.635 -5.231 18.270 1.00 56.62 100 PRO A CA 1
ATOM 794 C C . PRO A 1 100 ? -9.521 -5.154 19.324 1.00 56.62 100 PRO A C 1
ATOM 796 O O . PRO A 1 100 ? -9.198 -6.161 19.956 1.00 56.62 100 PRO A O 1
ATOM 799 N N . THR A 1 101 ? -8.888 -3.986 19.443 1.00 54.12 101 THR A N 1
ATOM 800 C CA . THR A 1 101 ? -7.987 -3.636 20.556 1.00 54.12 101 THR A CA 1
ATOM 801 C C . THR A 1 101 ? -8.765 -3.350 21.822 1.00 54.12 101 THR A C 1
ATOM 803 O O . THR A 1 101 ? -9.805 -2.664 21.692 1.00 54.12 101 THR A O 1
#

pLDDT: mean 80.3, std 15.93, range [37.88, 97.12]

Secondary structure (DSSP, 8-state):
---------------HHHHHHHHHHHHS-----PPP--EEE-SSS-EEE-SSB-HHHHHHTT--HHHHHHTT--B-TT--S--HHHHHHHHHHHHHHTS--

Mean predicted aligned error: 12.54 Å

Sequence (101 aa):
MGAVKS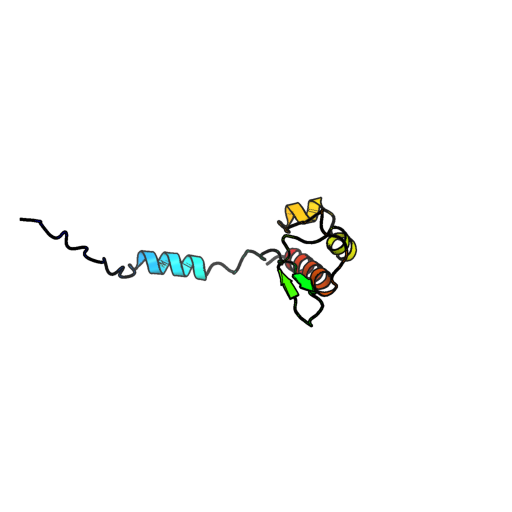IRKSMTFWHKRDWQQYYEIARRPWQRLRPPRPVYPTGLNRVQPAAGFSLSELDDAGINIDVAEQLGLPVDAGRIGAYGPNVSALRDFVTAARRPT